Protein AF-A0A956IBH5-F1 (afdb_monomer_lite)

Foldseek 3Di:
DDDDDDDDDDDDPPPDDDDDDDPVVPPPPPCPPPLQFQQFDWKWKDDPVFIWTTHSQQFTDTNNHTQWGADRCQFTAGPVRDTQWGQGSQQWIGGPNDRCTFGQHPQLWTASDPVGTQWDADPVGWIDGPPDTIDMPPDDRSNSSVVVSSVVSVVVVVVVVVVVVVVVVPPPPPDDD

Radius of gyration: 28.68 Å; chains: 1; bounding box: 71×35×120 Å

Sequence (177 aa):
MIRGLSLLLLAFALACGGAPPSSTGETTPTAAASVDNLPLADFSIFTAVGAVEVRADGTLRENGTLVGTFSPDGAFVNVDGNEIGRLTPSGQIYFGGRLDAATIDATGTMLADPSHTIASFDPQGNLLVGDVTLEVRGYAPEKGRSILFAFAMYSALIAVAQRMQQEQQAPQTNGLH

Secondary structure (DSSP, 8-state):
----------------------------------SS------EEEEETTEEEEE-TT-EEEETTEEEEEE-TTSEEEETTS-EEEEE-TTSBEEETTB----EE-TTS-EEEETTEEEEEE-TTSPEEETTEEEEEET--GGGHHHHHHHHHHHHHHHHHHHHHHHHHHS-------

pLDDT: mean 72.33, std 17.88, range [33.59, 92.38]

Structure (mmCIF, N/CA/C/O backbone):
data_AF-A0A956IBH5-F1
#
_entry.id   AF-A0A956IBH5-F1
#
loop_
_atom_site.group_PDB
_atom_site.id
_atom_site.type_symbol
_atom_site.label_atom_id
_atom_site.label_alt_id
_atom_site.label_comp_id
_atom_site.label_asym_id
_atom_site.label_entity_id
_atom_site.label_seq_id
_atom_site.pdbx_PDB_ins_code
_atom_site.Cartn_x
_atom_site.Cartn_y
_atom_site.Cartn_z
_atom_site.occupancy
_atom_site.B_iso_or_equiv
_atom_site.auth_seq_id
_atom_site.auth_comp_id
_atom_site.auth_asym_id
_atom_site.auth_atom_id
_atom_site.pdbx_PDB_model_num
ATOM 1 N N . MET A 1 1 ? -31.220 16.131 88.796 1.00 38.75 1 MET A N 1
ATOM 2 C CA . MET A 1 1 ? -32.182 15.005 88.761 1.00 38.75 1 MET A CA 1
ATOM 3 C C . MET A 1 1 ? -32.509 14.764 87.293 1.00 38.75 1 MET A C 1
ATOM 5 O O . MET A 1 1 ? -33.013 15.666 86.656 1.00 38.75 1 MET A O 1
ATOM 9 N N . ILE A 1 2 ? -31.848 13.797 86.657 1.00 45.06 2 ILE A N 1
ATOM 10 C CA . ILE A 1 2 ? -32.342 12.424 86.446 1.00 45.06 2 ILE A CA 1
ATOM 11 C C . ILE A 1 2 ? -33.389 12.363 85.313 1.00 45.06 2 ILE A C 1
ATOM 13 O O . ILE A 1 2 ? -34.525 12.775 85.498 1.00 45.06 2 ILE A O 1
ATOM 17 N N . ARG A 1 3 ? -32.954 11.690 84.233 1.00 42.88 3 ARG A N 1
ATOM 18 C CA . ARG A 1 3 ? -33.688 10.782 83.327 1.00 42.88 3 ARG A CA 1
ATOM 19 C C . ARG A 1 3 ? -34.457 11.336 82.130 1.00 42.88 3 ARG A C 1
ATOM 21 O O . ARG A 1 3 ? -35.478 11.988 82.270 1.00 42.88 3 ARG A O 1
ATOM 28 N N . GLY A 1 4 ? -34.075 10.791 80.975 1.00 43.25 4 GLY A N 1
ATOM 29 C CA . GLY A 1 4 ? -35.028 10.301 79.979 1.00 43.25 4 GLY A CA 1
ATOM 30 C C . GLY A 1 4 ? -34.543 10.569 78.559 1.00 43.25 4 GLY A C 1
ATOM 31 O O . GLY A 1 4 ? -34.658 11.685 78.089 1.00 43.25 4 GLY A O 1
ATOM 32 N N . LEU A 1 5 ? -33.842 9.635 77.915 1.00 54.66 5 LEU A N 1
ATOM 33 C CA . LEU A 1 5 ? -34.466 8.578 77.105 1.00 54.66 5 LEU A CA 1
ATOM 34 C C . LEU A 1 5 ? -34.911 9.095 75.724 1.00 54.66 5 LEU A C 1
ATOM 36 O O . LEU A 1 5 ? -36.026 9.576 75.572 1.00 54.66 5 LEU A O 1
ATOM 40 N N . SER A 1 6 ? -34.060 8.915 74.713 1.00 49.75 6 SER A N 1
ATOM 41 C CA . SER A 1 6 ? -34.423 8.220 73.466 1.00 49.75 6 SER A CA 1
ATOM 42 C C . SER A 1 6 ? -33.247 8.245 72.501 1.00 49.75 6 SER A C 1
ATOM 44 O O . SER A 1 6 ? -32.942 9.242 71.855 1.00 49.75 6 SER A O 1
ATOM 46 N N . LEU A 1 7 ? -32.576 7.101 72.458 1.00 51.84 7 LEU A N 1
ATOM 47 C CA . LEU A 1 7 ? -31.617 6.715 71.444 1.00 51.84 7 LEU A CA 1
ATOM 48 C C . LEU A 1 7 ? -32.431 6.322 70.200 1.00 51.84 7 LEU A C 1
ATOM 50 O O . LEU A 1 7 ? -33.041 5.255 70.190 1.00 51.84 7 LEU A O 1
ATOM 54 N N . LEU A 1 8 ? -32.481 7.183 69.183 1.00 50.53 8 LEU A N 1
ATOM 55 C CA . LEU A 1 8 ? -32.989 6.815 67.863 1.00 50.53 8 LEU A CA 1
ATOM 56 C C . LEU A 1 8 ? -31.906 7.096 66.825 1.00 50.53 8 LEU A C 1
ATOM 58 O O . LEU A 1 8 ? -31.381 8.204 66.728 1.00 50.53 8 LEU A O 1
ATOM 62 N N . LEU A 1 9 ? -31.560 6.032 66.107 1.00 52.00 9 LEU A N 1
ATOM 63 C CA . LEU A 1 9 ? -30.627 5.986 64.995 1.00 52.00 9 LEU A CA 1
ATOM 64 C C . LEU A 1 9 ? -30.864 7.129 64.001 1.00 52.00 9 LEU A C 1
ATOM 66 O O . LEU A 1 9 ? -31.954 7.250 63.446 1.00 52.00 9 LEU A O 1
ATOM 70 N N . LEU A 1 10 ? -29.792 7.835 63.645 1.00 43.94 10 LEU A N 1
ATOM 71 C CA . LEU A 1 10 ? -29.650 8.353 62.291 1.00 43.94 10 LEU A CA 1
ATOM 72 C C . LEU A 1 10 ? -28.225 8.079 61.815 1.00 43.94 10 LEU A C 1
ATOM 74 O O . LEU A 1 10 ? -27.270 8.772 62.158 1.00 43.94 10 LEU A O 1
ATOM 78 N N . ALA A 1 11 ? -28.096 6.996 61.055 1.00 52.38 11 ALA A N 1
ATOM 79 C CA . ALA A 1 11 ? -26.928 6.732 60.243 1.00 52.38 11 ALA A CA 1
ATOM 80 C C . ALA A 1 11 ? -26.867 7.806 59.150 1.00 52.38 11 ALA A C 1
ATOM 82 O O . ALA A 1 11 ? -27.655 7.790 58.209 1.00 52.38 11 ALA A O 1
ATOM 83 N N . PHE A 1 12 ? -25.935 8.742 59.283 1.00 43.38 12 PHE A N 1
ATOM 84 C CA . PHE A 1 12 ? -25.491 9.578 58.178 1.00 43.38 12 PHE A CA 1
ATOM 85 C C . PHE A 1 12 ? -23.967 9.608 58.224 1.00 43.38 12 PHE A C 1
ATOM 87 O O . PHE A 1 12 ? -23.340 10.517 58.762 1.00 43.38 12 PHE A O 1
ATOM 94 N N . ALA A 1 13 ? -23.359 8.544 57.702 1.00 48.06 13 ALA A N 1
ATOM 95 C CA . ALA A 1 13 ? -21.955 8.584 57.339 1.00 48.06 13 ALA A CA 1
ATOM 96 C C . ALA A 1 13 ? -21.832 9.486 56.101 1.00 48.06 13 ALA A C 1
ATOM 98 O O . ALA A 1 13 ? -21.870 9.012 54.968 1.00 48.06 13 ALA A O 1
ATOM 99 N N . LEU A 1 14 ? -21.721 10.802 56.318 1.00 47.72 14 LEU A N 1
ATOM 100 C CA . LEU A 1 14 ? -21.058 11.673 55.353 1.00 47.72 14 LEU A CA 1
ATOM 101 C C . LEU A 1 14 ? -19.598 11.219 55.302 1.00 47.72 14 LEU A C 1
ATOM 103 O O . LEU A 1 14 ? -18.816 11.498 56.211 1.00 47.72 14 LEU A O 1
ATOM 107 N N . ALA A 1 15 ? -19.255 10.468 54.258 1.00 41.38 15 ALA A N 1
ATOM 108 C CA . ALA A 1 15 ? -17.877 10.148 53.938 1.00 41.38 15 ALA A CA 1
ATOM 109 C C . ALA A 1 15 ? -17.105 11.458 53.721 1.00 41.38 15 ALA A C 1
ATOM 111 O O . ALA A 1 15 ? -17.433 12.270 52.855 1.00 41.38 15 ALA A O 1
ATOM 112 N N . CYS A 1 16 ? -16.110 11.667 54.575 1.00 39.72 16 CYS A N 1
ATOM 113 C CA . CYS A 1 16 ? -15.215 12.807 54.577 1.00 39.72 16 CYS A CA 1
ATOM 114 C C . CYS A 1 16 ? -14.043 12.543 53.618 1.00 39.72 16 CYS A C 1
ATOM 116 O O . CYS A 1 16 ? -13.405 11.499 53.704 1.00 39.72 16 CYS A O 1
ATOM 118 N N . GLY A 1 17 ? -13.786 13.509 52.734 1.00 45.28 17 GLY A N 1
ATOM 119 C CA . GLY A 1 17 ? -12.461 13.964 52.293 1.00 45.28 17 GLY A CA 1
ATOM 120 C C . GLY A 1 17 ? -11.396 12.947 51.859 1.00 45.28 17 GLY A C 1
ATOM 121 O O . GLY A 1 17 ? -10.651 12.429 52.684 1.00 45.28 17 GLY A O 1
ATOM 122 N N . GLY A 1 18 ? -11.192 12.846 50.543 1.00 39.91 18 GLY A N 1
ATOM 123 C CA . GLY A 1 18 ? -9.949 12.394 49.908 1.00 39.91 18 GLY A CA 1
ATOM 124 C C . GLY A 1 18 ? -9.992 12.678 48.402 1.00 39.91 18 GLY A C 1
ATOM 125 O O . GLY A 1 18 ? -10.906 12.230 47.724 1.00 39.91 18 GLY A O 1
ATOM 126 N N . ALA A 1 19 ? -9.067 13.494 47.900 1.00 40.09 19 ALA A N 1
ATOM 127 C CA . ALA A 1 19 ? -9.034 14.061 46.546 1.00 40.09 19 ALA A CA 1
ATOM 128 C C . ALA A 1 19 ? -8.738 13.026 45.409 1.00 40.09 19 ALA A C 1
ATOM 130 O O . ALA A 1 19 ? -8.298 11.918 45.712 1.00 40.09 19 ALA A O 1
ATOM 131 N N . PRO A 1 20 ? -8.986 13.375 44.120 1.00 56.38 20 PRO A N 1
ATOM 132 C CA . PRO A 1 20 ? -9.184 12.473 42.960 1.00 56.38 20 PRO A CA 1
ATOM 133 C C . PRO A 1 20 ? -7.879 12.242 42.140 1.00 56.38 20 PRO A C 1
ATOM 135 O O . PRO A 1 20 ? -6.867 12.841 42.505 1.00 56.38 20 PRO A O 1
ATOM 138 N N . PRO A 1 21 ? -7.837 11.465 41.022 1.00 47.72 21 PRO A N 1
ATOM 139 C CA . PRO A 1 21 ? -8.937 10.878 40.251 1.00 47.72 21 PRO A CA 1
ATOM 140 C C . PRO A 1 21 ? -8.818 9.366 39.994 1.00 47.72 21 PRO A C 1
ATOM 142 O O . PRO A 1 21 ? -7.751 8.803 39.773 1.00 47.72 21 PRO A O 1
ATOM 145 N N . SER A 1 22 ? -9.964 8.705 39.891 1.00 40.88 22 SER A N 1
ATOM 146 C CA . SER A 1 22 ? -10.076 7.484 39.092 1.00 40.88 22 SER A CA 1
ATOM 147 C C . SER A 1 22 ? -11.289 7.645 38.199 1.00 40.88 22 SER A C 1
ATOM 149 O O . SER A 1 22 ? -12.335 7.029 38.380 1.00 40.88 22 SER A O 1
ATOM 151 N N . SER A 1 23 ? -11.152 8.559 37.239 1.00 46.12 23 SER A N 1
ATOM 152 C CA . SER A 1 23 ? -11.865 8.428 35.982 1.00 46.12 23 SER A CA 1
ATOM 153 C C . SER A 1 23 ? -11.349 7.154 35.315 1.00 46.12 23 SER A C 1
ATOM 155 O O . SER A 1 23 ? -10.397 7.190 34.545 1.00 46.12 23 SER A O 1
ATOM 157 N N . THR A 1 24 ? -11.974 6.024 35.616 1.00 46.81 24 THR A N 1
ATOM 158 C CA . THR A 1 24 ? -11.996 4.897 34.679 1.00 46.81 24 THR A CA 1
ATOM 159 C C . THR A 1 24 ? -13.353 4.888 33.981 1.00 46.81 24 THR A C 1
ATOM 161 O O . THR A 1 24 ? -13.986 3.864 33.777 1.00 46.81 24 THR A O 1
ATOM 164 N N . GLY A 1 25 ? -13.795 6.080 33.567 1.00 42.66 25 GLY A N 1
ATOM 165 C CA . GLY A 1 25 ? -14.112 6.236 32.159 1.00 42.66 25 GLY A CA 1
ATOM 166 C C . GLY A 1 25 ? -12.781 6.155 31.432 1.00 42.66 25 GLY A C 1
ATOM 167 O O . GLY A 1 25 ? -12.180 7.181 31.125 1.00 42.66 25 GLY A O 1
ATOM 168 N N . GLU A 1 26 ? -12.282 4.927 31.265 1.00 33.59 26 GLU A N 1
ATOM 169 C CA . GLU A 1 26 ? -11.339 4.655 30.201 1.00 33.59 26 GLU A CA 1
ATOM 170 C C . GLU A 1 26 ? -12.058 5.190 28.973 1.00 33.59 26 GLU A C 1
ATOM 172 O O . GLU A 1 26 ? -13.131 4.713 28.591 1.00 33.59 26 GLU A O 1
ATOM 177 N N . THR A 1 27 ? -11.510 6.269 28.417 1.00 35.09 27 THR A N 1
ATOM 178 C CA . THR A 1 27 ? -11.519 6.451 26.980 1.00 35.09 27 THR A CA 1
ATOM 179 C C . THR A 1 27 ? -11.451 5.052 26.414 1.00 35.09 27 THR A C 1
ATOM 181 O O . THR A 1 27 ? -10.469 4.354 26.684 1.00 35.09 27 THR A O 1
ATOM 184 N N . THR A 1 28 ? -12.497 4.622 25.705 1.00 33.88 28 THR A N 1
ATOM 185 C CA . THR A 1 28 ? -12.346 3.597 24.679 1.00 33.88 28 THR A CA 1
ATOM 186 C C . THR A 1 28 ? -10.954 3.839 24.130 1.00 33.88 28 THR A C 1
ATOM 188 O O . THR A 1 28 ? -10.716 4.985 23.720 1.00 33.88 28 THR A O 1
ATOM 191 N N . PRO A 1 29 ? -9.991 2.910 24.241 1.00 45.38 29 PRO A N 1
ATOM 192 C CA . PRO A 1 29 ? -8.781 3.091 23.478 1.00 45.38 29 PRO A CA 1
ATOM 193 C C . PRO A 1 29 ? -9.296 3.371 22.071 1.00 45.38 29 PRO A C 1
ATOM 195 O O . PRO A 1 29 ? -9.988 2.528 21.497 1.00 45.38 29 PRO A O 1
ATOM 198 N N . THR A 1 30 ? -9.107 4.617 21.602 1.00 40.47 30 THR A N 1
ATOM 199 C CA . THR A 1 30 ? -9.078 4.978 20.189 1.00 40.47 30 THR A CA 1
ATOM 200 C C . THR A 1 30 ? -8.363 3.814 19.595 1.00 40.47 30 THR A C 1
ATOM 202 O O . THR A 1 30 ? -7.193 3.675 19.952 1.00 40.47 30 THR A O 1
ATOM 205 N N . ALA A 1 31 ? -9.113 2.926 18.929 1.00 38.50 31 ALA A N 1
ATOM 206 C CA . ALA A 1 31 ? -8.709 1.551 18.721 1.00 38.50 31 ALA A CA 1
ATOM 207 C C . ALA A 1 31 ? -7.226 1.589 18.403 1.00 38.50 31 ALA A C 1
ATOM 209 O O . ALA A 1 31 ? -6.842 2.120 17.360 1.00 38.50 31 ALA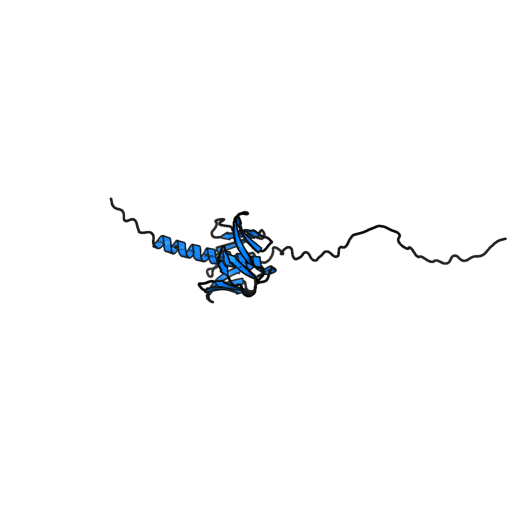 A O 1
ATOM 210 N N . ALA A 1 32 ? -6.393 1.183 19.370 1.00 35.50 32 ALA A N 1
ATOM 211 C CA . ALA A 1 32 ? -5.024 0.847 19.072 1.00 35.50 32 ALA A CA 1
ATOM 212 C C . ALA A 1 32 ? -5.258 -0.253 18.069 1.00 35.50 32 ALA A C 1
ATOM 214 O O . ALA A 1 32 ? -5.755 -1.297 18.493 1.00 35.50 32 ALA A O 1
ATOM 215 N N . ALA A 1 33 ? -5.168 0.123 16.782 1.00 41.50 33 ALA A N 1
ATOM 216 C CA . ALA A 1 33 ? -5.762 -0.584 15.665 1.00 41.50 33 ALA A CA 1
ATOM 217 C C . ALA A 1 33 ? -5.545 -2.043 15.975 1.00 41.50 33 ALA A C 1
ATOM 219 O O . ALA A 1 33 ? -4.377 -2.430 16.083 1.00 41.50 33 ALA A O 1
ATOM 220 N N . SER A 1 34 ? -6.628 -2.757 16.327 1.00 39.25 34 SER A N 1
ATOM 221 C CA . SER A 1 34 ? -6.490 -4.161 16.668 1.00 39.25 34 SER A CA 1
ATOM 222 C C . SER A 1 34 ? -5.762 -4.703 15.468 1.00 39.25 34 SER A C 1
ATOM 224 O O . SER A 1 34 ? -6.197 -4.550 14.331 1.00 39.25 34 SER A O 1
ATOM 226 N N . VAL A 1 35 ? -4.550 -5.142 15.744 1.00 49.06 35 VAL A N 1
ATOM 227 C CA . VAL A 1 35 ? -3.560 -5.515 14.752 1.00 49.06 35 VAL A CA 1
ATOM 228 C C . VAL A 1 35 ? -4.074 -6.697 13.912 1.00 49.06 35 VAL A C 1
ATOM 230 O O . VAL A 1 35 ? -3.522 -7.015 12.864 1.00 49.06 35 VAL A O 1
ATOM 233 N N . ASP A 1 36 ? -5.172 -7.301 14.355 1.00 50.00 36 ASP A N 1
ATOM 234 C CA . ASP A 1 36 ? -6.012 -8.235 13.642 1.00 50.00 36 ASP A CA 1
ATOM 235 C C . ASP A 1 36 ? -6.961 -7.483 12.699 1.00 50.00 36 ASP A C 1
ATOM 237 O O . ASP A 1 36 ? -7.957 -6.898 13.130 1.00 50.00 36 ASP A O 1
ATOM 241 N N . ASN A 1 37 ? -6.678 -7.582 11.402 1.00 57.88 37 ASN A N 1
ATOM 242 C CA . ASN A 1 37 ? -7.479 -7.118 10.268 1.00 57.88 37 ASN A CA 1
ATOM 243 C C . ASN A 1 37 ? -7.078 -5.749 9.716 1.00 57.88 37 ASN A C 1
ATOM 245 O O . ASN A 1 37 ? -7.431 -4.690 10.233 1.00 57.88 37 ASN A O 1
ATOM 249 N N . LEU A 1 38 ? -6.400 -5.795 8.569 1.00 69.12 38 LEU A N 1
ATOM 250 C CA . LEU A 1 38 ? -6.321 -4.674 7.641 1.00 69.12 38 LEU A CA 1
ATOM 251 C C . LEU A 1 38 ? -7.756 -4.179 7.356 1.00 69.12 38 LEU A C 1
ATOM 253 O O . LEU A 1 38 ? -8.562 -4.976 6.868 1.00 69.12 38 LEU A O 1
ATOM 257 N N . PRO A 1 39 ? -8.130 -2.920 7.665 1.00 69.31 39 PRO A N 1
ATOM 258 C CA . PRO A 1 39 ? -9.480 -2.437 7.404 1.00 69.31 39 PRO A CA 1
ATOM 259 C C . PRO A 1 39 ? -9.682 -2.310 5.893 1.00 69.31 39 PRO A C 1
ATOM 261 O O . PRO A 1 39 ? -9.275 -1.326 5.271 1.00 69.31 39 PRO A O 1
ATOM 264 N N . LEU A 1 40 ? -10.267 -3.345 5.295 1.00 73.56 40 LEU A N 1
ATOM 265 C CA . LEU A 1 40 ? -10.614 -3.392 3.882 1.00 73.56 40 LEU A CA 1
ATOM 266 C C . LEU A 1 40 ? -11.958 -2.694 3.693 1.00 73.56 40 LEU A C 1
ATOM 268 O O . LEU A 1 40 ? -12.947 -2.996 4.358 1.00 73.56 40 LEU A O 1
ATOM 272 N N . ALA A 1 41 ? -11.975 -1.708 2.809 1.00 77.81 41 ALA A N 1
ATOM 273 C CA . ALA A 1 41 ? -13.153 -0.923 2.489 1.00 77.81 41 ALA A CA 1
ATOM 274 C C . ALA A 1 41 ? -13.098 -0.534 1.017 1.00 77.81 41 ALA A C 1
ATOM 276 O O . ALA A 1 41 ? -12.034 -0.575 0.404 1.00 77.81 41 ALA A O 1
ATOM 277 N N . ASP A 1 42 ? -14.239 -0.117 0.477 1.00 87.31 42 ASP A N 1
ATOM 278 C CA . ASP A 1 42 ? -14.293 0.390 -0.886 1.00 87.31 42 ASP A CA 1
ATOM 279 C C . ASP A 1 42 ? -13.587 1.753 -0.970 1.00 87.31 42 ASP A C 1
ATOM 281 O O . ASP A 1 42 ? -14.023 2.734 -0.356 1.00 87.31 42 ASP A O 1
ATOM 285 N N . PHE A 1 43 ? -12.482 1.805 -1.710 1.00 89.81 43 PHE A N 1
ATOM 286 C CA . PHE A 1 43 ? -11.771 3.032 -2.055 1.00 89.81 43 PHE A CA 1
ATOM 287 C C . PHE A 1 43 ? -11.173 2.949 -3.459 1.00 89.81 43 PHE A C 1
ATOM 289 O O . PHE A 1 43 ? -10.914 1.869 -3.991 1.00 89.81 43 PHE A O 1
ATOM 296 N N . SER A 1 44 ? -10.929 4.111 -4.060 1.00 90.06 44 SER A N 1
ATOM 297 C CA . SER A 1 44 ? -10.335 4.206 -5.394 1.00 90.06 44 SER A CA 1
ATOM 298 C C . SER A 1 44 ? -9.249 5.269 -5.420 1.00 90.06 44 SER A C 1
ATOM 300 O O . SER A 1 44 ? -9.498 6.408 -5.032 1.00 90.06 44 SER A O 1
ATOM 302 N N . ILE A 1 45 ? -8.066 4.908 -5.905 1.00 90.88 45 ILE A N 1
ATOM 303 C CA . ILE A 1 45 ? -6.942 5.814 -6.138 1.00 90.88 45 ILE A CA 1
ATOM 304 C C . ILE A 1 45 ? -6.909 6.122 -7.633 1.00 90.88 45 ILE A C 1
ATOM 306 O O . ILE A 1 45 ? -6.730 5.219 -8.452 1.00 90.88 45 ILE A O 1
ATOM 310 N N . PHE A 1 46 ? -7.080 7.387 -8.001 1.00 89.06 46 PHE A N 1
ATOM 311 C CA . PHE A 1 46 ? -7.005 7.825 -9.391 1.00 89.06 46 PHE A CA 1
ATOM 312 C C . PHE A 1 46 ? -5.577 8.252 -9.712 1.00 89.06 46 PHE A C 1
ATOM 314 O O . PHE A 1 46 ? -5.017 9.157 -9.095 1.00 89.06 46 PHE A O 1
ATOM 321 N N . THR A 1 47 ? -4.985 7.580 -10.690 1.00 83.38 47 THR A N 1
ATOM 322 C CA . THR A 1 47 ? -3.650 7.868 -11.214 1.00 83.38 47 THR A CA 1
ATOM 323 C C . THR A 1 47 ? -3.766 8.435 -12.628 1.00 83.38 47 THR A C 1
ATOM 325 O O . THR A 1 47 ? -4.815 8.344 -13.266 1.00 83.38 47 THR A O 1
ATOM 328 N N . ALA A 1 48 ? -2.671 8.976 -13.165 1.00 76.31 48 ALA A N 1
ATOM 329 C CA . ALA A 1 48 ? -2.643 9.477 -14.541 1.00 76.31 48 ALA A CA 1
ATOM 330 C C . ALA A 1 48 ? -2.887 8.386 -15.605 1.00 76.31 48 ALA A C 1
ATOM 332 O O . ALA A 1 48 ? -3.296 8.700 -16.720 1.00 76.31 48 ALA A O 1
ATOM 333 N N . VAL A 1 49 ? -2.626 7.116 -15.273 1.00 76.50 49 VAL A N 1
ATOM 334 C CA . VAL A 1 49 ? -2.711 5.973 -16.201 1.00 76.50 49 VAL A CA 1
ATOM 335 C C . VAL A 1 49 ? -3.933 5.084 -15.958 1.00 76.50 49 VAL A C 1
ATOM 337 O O . VAL A 1 49 ? -4.189 4.170 -16.739 1.00 76.50 49 VAL A O 1
ATOM 340 N N . GLY A 1 50 ? -4.698 5.331 -14.893 1.00 85.31 50 GLY A N 1
ATOM 341 C CA . GLY A 1 50 ? -5.828 4.484 -14.530 1.00 85.31 50 GLY A CA 1
ATOM 342 C C . GLY A 1 50 ? -6.319 4.657 -13.099 1.00 85.31 50 GLY A C 1
ATOM 343 O O . GLY A 1 50 ? -5.807 5.484 -12.345 1.00 85.31 50 GLY A O 1
ATOM 344 N N . ALA A 1 51 ? -7.302 3.849 -12.718 1.00 87.69 51 ALA A N 1
ATOM 345 C CA . ALA A 1 51 ? -7.839 3.791 -11.365 1.00 87.69 51 ALA A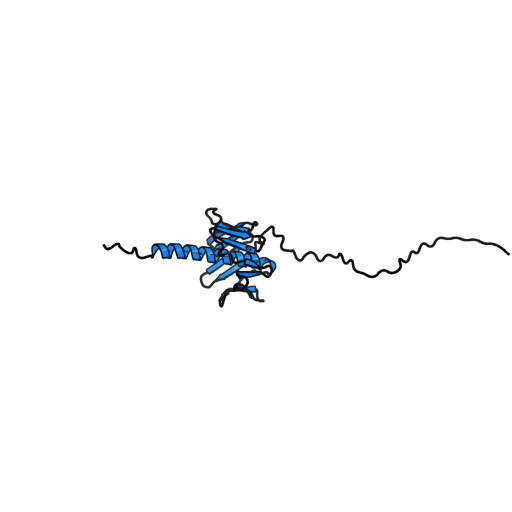 CA 1
ATOM 346 C C . ALA A 1 51 ? -7.472 2.468 -10.687 1.00 87.69 51 ALA A C 1
ATOM 348 O O . ALA A 1 51 ? -7.647 1.392 -11.263 1.00 87.69 51 ALA A O 1
ATOM 349 N N . VAL A 1 52 ? -6.995 2.563 -9.450 1.00 90.56 52 VAL A N 1
ATOM 350 C CA . VAL A 1 52 ? -6.754 1.424 -8.567 1.00 90.56 52 VAL A CA 1
ATOM 351 C C . VAL A 1 52 ? -7.900 1.364 -7.573 1.00 90.56 52 VAL A C 1
ATOM 353 O O . VAL A 1 52 ? -8.043 2.245 -6.731 1.00 90.56 52 VAL A O 1
ATOM 356 N N . GLU A 1 53 ? -8.736 0.346 -7.684 1.00 91.06 53 GLU A N 1
ATOM 357 C CA . GLU A 1 53 ? -9.914 0.150 -6.850 1.00 91.06 53 GLU A CA 1
ATOM 358 C C . GLU A 1 53 ? -9.655 -0.993 -5.874 1.00 91.06 53 GLU A C 1
ATOM 360 O O . GLU A 1 53 ? -9.324 -2.106 -6.279 1.00 91.06 53 GLU A O 1
ATOM 365 N N . VAL A 1 54 ? -9.839 -0.733 -4.587 1.00 90.25 54 VAL A N 1
ATOM 366 C CA . VAL A 1 54 ? -9.883 -1.775 -3.563 1.00 90.25 54 VAL A CA 1
ATOM 367 C C . VAL A 1 54 ? -11.296 -1.842 -3.047 1.00 90.25 54 VAL A C 1
ATOM 369 O O . VAL A 1 54 ? -11.905 -0.812 -2.769 1.00 90.25 54 VAL A O 1
ATOM 372 N N . ARG A 1 55 ? -11.826 -3.054 -2.948 1.00 89.38 55 ARG A N 1
ATOM 373 C CA . ARG A 1 55 ? -13.158 -3.289 -2.406 1.00 89.38 55 ARG A CA 1
ATOM 374 C C . ARG A 1 55 ? -13.111 -3.752 -0.961 1.00 89.38 55 ARG A C 1
ATOM 376 O O . ARG A 1 55 ? -12.093 -4.242 -0.474 1.00 89.38 55 ARG A O 1
ATOM 383 N N . ALA A 1 56 ? -14.252 -3.651 -0.286 1.00 85.69 56 ALA A N 1
ATOM 384 C CA . ALA A 1 56 ? -14.415 -4.147 1.080 1.00 85.69 56 ALA A CA 1
ATOM 385 C C . ALA A 1 56 ? -14.160 -5.663 1.220 1.00 85.69 56 ALA A C 1
ATOM 387 O O . ALA A 1 56 ? -13.808 -6.128 2.299 1.00 85.69 56 ALA A O 1
ATOM 388 N N . ASP A 1 57 ? -14.291 -6.428 0.132 1.00 85.19 57 ASP A N 1
ATOM 389 C CA . ASP A 1 57 ? -13.949 -7.856 0.074 1.00 85.19 57 ASP A CA 1
ATOM 390 C C . ASP A 1 57 ? -12.437 -8.128 -0.065 1.00 85.19 57 ASP A C 1
ATOM 392 O O . ASP A 1 57 ? -12.024 -9.283 -0.143 1.00 85.19 57 ASP A O 1
ATOM 396 N N . GLY A 1 58 ? -11.610 -7.079 -0.108 1.00 86.00 58 GLY A N 1
ATOM 397 C CA . GLY A 1 58 ? -10.164 -7.167 -0.282 1.00 86.00 58 GLY A CA 1
ATOM 398 C C . GLY A 1 58 ? -9.707 -7.260 -1.729 1.00 86.00 58 GLY A C 1
ATOM 399 O O . GLY A 1 58 ? -8.503 -7.275 -1.974 1.00 86.00 58 GLY A O 1
ATOM 400 N N . THR A 1 59 ? -10.611 -7.308 -2.708 1.00 90.25 59 THR A N 1
ATOM 401 C CA . THR A 1 59 ? -10.200 -7.406 -4.111 1.00 90.25 59 THR A CA 1
ATOM 402 C C . THR A 1 59 ? -9.552 -6.108 -4.586 1.00 90.25 59 THR A C 1
ATOM 404 O O . THR A 1 59 ? -10.121 -5.026 -4.446 1.00 90.25 59 THR A O 1
ATOM 407 N N . LEU A 1 60 ? -8.355 -6.230 -5.163 1.00 90.38 60 LEU A N 1
ATOM 408 C CA . LEU A 1 60 ? -7.635 -5.150 -5.827 1.00 90.38 60 LEU A CA 1
ATOM 409 C C . LEU A 1 60 ? -7.894 -5.241 -7.327 1.00 90.38 60 LEU A C 1
ATOM 411 O O . LEU A 1 60 ? -7.583 -6.255 -7.962 1.00 90.38 60 LEU A O 1
ATOM 415 N N . ARG A 1 61 ? -8.429 -4.170 -7.899 1.00 91.69 61 ARG A N 1
ATOM 416 C CA . ARG A 1 61 ? -8.691 -4.043 -9.326 1.00 91.69 61 ARG A CA 1
ATOM 417 C C . ARG A 1 61 ? -7.947 -2.849 -9.899 1.00 91.69 61 ARG A C 1
ATOM 419 O O . ARG A 1 61 ? -7.956 -1.769 -9.325 1.00 91.69 61 ARG A O 1
ATOM 426 N N . GLU A 1 62 ? -7.349 -3.037 -11.059 1.00 90.19 62 GLU A N 1
ATOM 427 C CA . GLU A 1 62 ? -6.765 -1.970 -11.862 1.00 90.19 62 GLU A CA 1
ATOM 428 C C . GLU A 1 62 ? -7.653 -1.779 -13.090 1.00 90.19 62 GLU A C 1
ATOM 430 O O . GLU A 1 62 ? -7.865 -2.717 -13.861 1.00 90.19 62 GLU A O 1
ATOM 435 N N . ASN A 1 63 ? -8.217 -0.582 -13.263 1.00 89.56 63 ASN A N 1
ATOM 436 C CA . ASN A 1 63 ? -9.101 -0.257 -14.388 1.00 89.56 63 ASN A CA 1
ATOM 437 C C . ASN A 1 63 ? -10.225 -1.300 -14.591 1.00 89.56 63 ASN A C 1
ATOM 439 O O . ASN A 1 63 ? -10.538 -1.694 -15.715 1.00 89.56 63 ASN A O 1
ATOM 443 N N . GLY A 1 64 ? -10.801 -1.800 -13.492 1.00 88.44 64 GLY A N 1
ATOM 444 C CA . GLY A 1 64 ? -11.838 -2.837 -13.493 1.00 88.44 64 GLY A CA 1
ATOM 445 C C . GLY A 1 64 ? -11.347 -4.290 -13.609 1.00 88.44 64 GLY A C 1
ATOM 446 O O . GLY A 1 64 ? -12.141 -5.205 -13.360 1.00 88.44 64 GLY A O 1
ATOM 447 N N . THR A 1 65 ? -10.067 -4.525 -13.911 1.00 90.94 65 THR A N 1
ATOM 448 C CA . THR A 1 65 ? -9.454 -5.862 -14.014 1.00 90.94 65 THR A CA 1
ATOM 449 C C . THR A 1 65 ? -8.947 -6.326 -12.654 1.00 90.94 65 THR A C 1
ATOM 451 O O . THR A 1 65 ? -8.231 -5.590 -11.987 1.00 90.94 65 THR A O 1
ATOM 454 N N . LEU A 1 66 ? -9.301 -7.541 -12.225 1.00 90.81 66 LEU A N 1
ATOM 455 C CA . LEU A 1 66 ? -8.812 -8.113 -10.964 1.00 90.81 66 LEU A CA 1
ATOM 456 C C . LEU A 1 66 ? -7.308 -8.407 -11.054 1.00 90.81 66 LEU A C 1
ATOM 458 O O . LEU A 1 66 ? -6.885 -9.171 -11.916 1.00 90.81 66 LEU A O 1
ATOM 462 N N . VAL A 1 67 ? -6.534 -7.834 -10.134 1.00 89.06 67 VAL A N 1
ATOM 463 C CA . VAL A 1 67 ? -5.074 -8.011 -10.047 1.00 89.06 67 VAL A CA 1
ATOM 464 C C . VAL A 1 67 ? -4.700 -8.957 -8.906 1.00 89.06 67 VAL A C 1
ATOM 466 O O . VAL A 1 67 ? -3.773 -9.759 -9.021 1.00 89.06 67 VAL A O 1
ATOM 469 N N . GLY A 1 68 ? -5.440 -8.893 -7.801 1.00 89.81 68 GLY A N 1
ATOM 470 C CA . GLY A 1 68 ? -5.190 -9.727 -6.634 1.00 89.81 68 GLY A CA 1
ATOM 471 C C . GLY A 1 68 ? -6.173 -9.457 -5.509 1.00 89.81 68 GLY A C 1
ATOM 472 O O . GLY A 1 68 ? -7.205 -8.808 -5.695 1.00 89.81 68 GLY A O 1
ATOM 473 N N . THR A 1 69 ? -5.884 -9.990 -4.332 1.00 90.12 69 THR A N 1
ATOM 474 C CA . THR A 1 69 ? -6.747 -9.875 -3.157 1.00 90.12 69 THR A CA 1
ATOM 475 C C . THR A 1 69 ? -5.908 -9.685 -1.903 1.00 90.12 69 THR A C 1
ATOM 477 O O . THR A 1 69 ? -4.921 -10.386 -1.680 1.00 90.12 69 THR A O 1
ATOM 480 N N . PHE A 1 70 ? -6.311 -8.723 -1.082 1.00 88.25 70 PHE A N 1
ATOM 481 C CA . PHE A 1 70 ? -5.809 -8.537 0.265 1.00 88.25 70 PHE A CA 1
ATOM 482 C C . PHE A 1 70 ? -6.528 -9.484 1.207 1.00 88.25 70 PHE A C 1
ATOM 484 O O . PHE A 1 70 ? -7.755 -9.522 1.269 1.00 8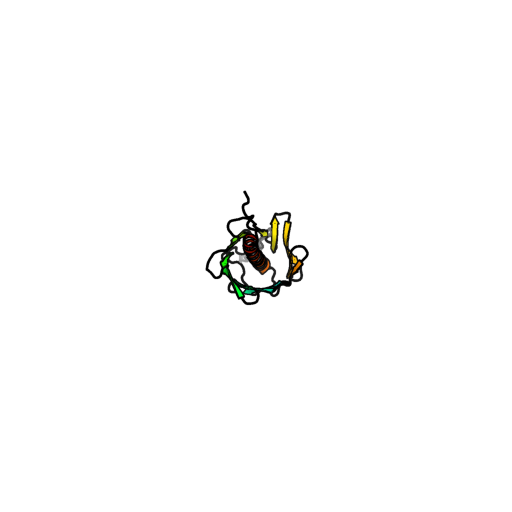8.25 70 PHE A O 1
ATOM 491 N N . SER A 1 71 ? -5.745 -10.227 1.965 1.00 83.75 71 SER A N 1
ATOM 492 C CA . SER A 1 71 ? -6.238 -11.021 3.069 1.00 83.75 71 SER A CA 1
ATOM 493 C C . SER A 1 71 ? -6.311 -10.148 4.331 1.00 83.75 71 SER A C 1
ATOM 495 O O . SER A 1 71 ? -5.496 -9.235 4.502 1.00 83.75 71 SER A O 1
ATOM 497 N N . PRO A 1 72 ? -7.273 -10.401 5.238 1.00 76.81 72 PRO A N 1
ATOM 498 C CA . PRO A 1 72 ? -7.392 -9.649 6.490 1.00 76.81 72 PRO A CA 1
ATOM 499 C C . PRO A 1 72 ? -6.120 -9.707 7.349 1.00 76.81 72 PRO A C 1
ATOM 501 O O . PRO A 1 72 ? -5.797 -8.749 8.045 1.00 76.81 72 PRO A O 1
ATOM 504 N N . ASP A 1 73 ? -5.352 -10.792 7.241 1.00 78.81 73 ASP A N 1
ATOM 505 C CA . ASP A 1 73 ? -4.058 -10.994 7.905 1.00 78.81 73 ASP A CA 1
ATOM 506 C C . ASP A 1 73 ? -2.916 -10.118 7.339 1.00 78.81 73 ASP A C 1
ATOM 508 O O . ASP A 1 73 ? -1.765 -10.243 7.765 1.00 78.81 73 ASP A O 1
ATOM 512 N N . GLY A 1 74 ? -3.218 -9.253 6.367 1.00 82.19 74 GLY A N 1
ATOM 513 C CA . GLY A 1 74 ? -2.273 -8.340 5.739 1.00 82.19 74 GLY A CA 1
ATOM 514 C C . GLY A 1 74 ? -1.511 -8.937 4.560 1.00 82.19 74 GLY A C 1
ATOM 515 O O . GLY A 1 74 ? -0.658 -8.245 4.010 1.00 82.19 74 GLY A O 1
ATOM 516 N N . ALA A 1 75 ? -1.779 -10.179 4.141 1.00 86.75 75 ALA A N 1
ATOM 517 C CA . ALA A 1 75 ? -1.179 -10.739 2.930 1.00 86.75 75 ALA A CA 1
ATOM 518 C C . ALA A 1 75 ? -1.832 -10.172 1.661 1.00 86.75 75 ALA A C 1
ATOM 520 O O . ALA A 1 75 ? -3.020 -9.861 1.641 1.00 86.75 75 ALA A O 1
ATOM 521 N N . PHE A 1 76 ? -1.077 -10.084 0.574 1.00 89.06 76 PHE A N 1
ATOM 522 C CA . PHE A 1 76 ? -1.585 -9.785 -0.757 1.00 89.06 76 PHE A CA 1
ATOM 523 C C . PHE A 1 76 ? -1.247 -10.944 -1.692 1.00 89.06 76 PHE A C 1
ATOM 525 O O . PHE A 1 76 ? -0.075 -11.249 -1.932 1.00 89.06 76 PHE A O 1
ATOM 532 N N . VAL A 1 77 ? -2.291 -11.589 -2.210 1.00 88.81 77 VAL A N 1
ATOM 533 C CA . VAL A 1 77 ? -2.190 -12.724 -3.130 1.00 88.81 77 VAL A CA 1
ATOM 534 C C . VAL A 1 77 ? -2.600 -12.297 -4.532 1.00 88.81 77 VAL A C 1
ATOM 536 O O . VAL A 1 77 ? -3.561 -11.546 -4.707 1.00 88.81 77 VAL A O 1
ATOM 539 N N . ASN A 1 78 ? -1.873 -12.757 -5.545 1.00 88.31 78 ASN A N 1
ATOM 540 C CA . ASN A 1 78 ? -2.264 -12.533 -6.933 1.00 88.31 78 ASN A CA 1
ATOM 541 C C . ASN A 1 78 ? -3.414 -13.471 -7.352 1.00 88.31 78 ASN A C 1
ATOM 543 O O . ASN A 1 78 ? -3.829 -14.358 -6.605 1.00 88.31 78 ASN A O 1
ATOM 547 N N . VAL A 1 79 ? -3.909 -13.298 -8.579 1.00 86.88 79 VAL A N 1
ATOM 548 C CA . VAL A 1 79 ? -4.965 -14.149 -9.163 1.00 86.88 79 VAL A CA 1
ATOM 549 C C . VAL A 1 79 ? -4.586 -15.630 -9.302 1.00 86.88 79 VAL A C 1
ATOM 551 O O . VAL A 1 79 ? -5.477 -16.473 -9.353 1.00 86.88 79 VAL A O 1
ATOM 554 N N . ASP A 1 80 ? -3.292 -15.955 -9.324 1.00 85.19 80 ASP A N 1
ATOM 555 C CA . ASP A 1 80 ? -2.791 -17.335 -9.389 1.00 85.19 80 ASP A CA 1
ATOM 556 C C . ASP A 1 80 ? -2.700 -18.002 -8.002 1.00 85.19 80 ASP A C 1
ATOM 558 O O . ASP A 1 80 ? -2.367 -19.182 -7.905 1.00 85.19 80 ASP A O 1
ATOM 562 N N . GLY A 1 81 ? -2.981 -17.260 -6.923 1.00 84.06 81 GLY A N 1
ATOM 563 C CA . GLY A 1 81 ? -2.902 -17.740 -5.541 1.00 84.06 81 GLY A CA 1
ATOM 564 C C . GLY A 1 81 ? -1.513 -17.636 -4.903 1.00 84.06 81 GLY A C 1
ATOM 565 O O . GLY A 1 81 ? -1.299 -18.183 -3.823 1.00 84.06 81 GLY A O 1
ATOM 566 N N . ASN A 1 82 ? -0.570 -16.935 -5.534 1.00 85.31 82 ASN A N 1
ATOM 567 C CA . ASN A 1 82 ? 0.761 -16.698 -4.981 1.00 85.31 82 ASN A CA 1
ATOM 568 C C . ASN A 1 82 ? 0.760 -15.452 -4.087 1.00 85.31 82 ASN A C 1
ATOM 570 O O . ASN A 1 82 ? 0.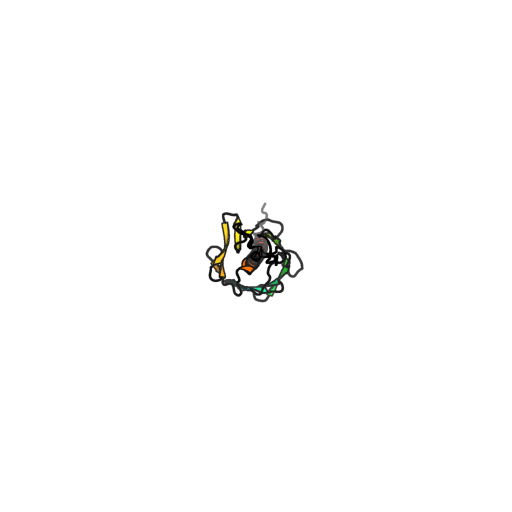310 -14.385 -4.511 1.00 85.31 82 ASN A O 1
ATOM 574 N N . GLU A 1 83 ? 1.307 -15.564 -2.874 1.00 86.50 83 GLU A N 1
ATOM 575 C CA . GLU A 1 83 ? 1.563 -14.406 -2.009 1.00 86.50 83 GLU A CA 1
ATOM 576 C C . GLU A 1 83 ? 2.693 -13.562 -2.606 1.00 86.50 83 GLU A C 1
ATOM 578 O O . GLU A 1 83 ? 3.829 -14.015 -2.748 1.00 86.50 83 GLU A O 1
ATOM 583 N N . ILE A 1 84 ? 2.365 -12.326 -2.975 1.00 84.31 84 ILE A N 1
ATOM 584 C CA . ILE A 1 84 ? 3.299 -11.375 -3.580 1.00 84.31 84 ILE A CA 1
ATOM 585 C C . ILE A 1 84 ? 3.933 -10.486 -2.506 1.00 84.31 84 ILE A C 1
ATOM 587 O O . ILE A 1 84 ? 5.112 -10.128 -2.594 1.00 84.31 84 ILE A O 1
ATOM 591 N N . GLY A 1 85 ? 3.159 -10.150 -1.473 1.00 84.56 85 GLY A N 1
ATOM 592 C CA . GLY A 1 85 ? 3.625 -9.318 -0.378 1.00 84.56 85 GLY A CA 1
ATOM 593 C C . GLY A 1 85 ? 2.725 -9.353 0.846 1.00 84.56 85 GLY A C 1
ATOM 594 O O . GLY A 1 85 ? 1.662 -9.969 0.836 1.00 84.56 85 GLY A O 1
ATOM 595 N N . ARG A 1 86 ? 3.172 -8.696 1.916 1.00 85.31 86 ARG A N 1
ATOM 596 C CA . ARG A 1 86 ? 2.493 -8.701 3.216 1.00 85.31 86 ARG A CA 1
ATOM 597 C C . ARG A 1 86 ? 2.743 -7.417 3.993 1.00 85.31 86 ARG A C 1
ATOM 599 O O . ARG A 1 86 ? 3.882 -6.964 4.064 1.00 85.31 86 ARG A O 1
ATOM 606 N N . LEU A 1 87 ? 1.705 -6.878 4.626 1.00 85.62 87 LEU A N 1
ATOM 607 C CA . LEU A 1 87 ? 1.802 -5.849 5.656 1.00 85.62 87 LEU A CA 1
ATOM 608 C C . LEU A 1 87 ? 1.815 -6.509 7.031 1.00 85.62 87 LEU A C 1
ATOM 610 O O . LEU A 1 87 ? 0.896 -7.247 7.383 1.00 85.62 87 LEU A O 1
ATOM 614 N N . THR A 1 88 ? 2.832 -6.223 7.833 1.00 82.06 88 THR A N 1
ATOM 615 C CA . THR A 1 88 ? 2.864 -6.687 9.215 1.00 82.06 88 THR A CA 1
ATOM 616 C C . THR A 1 88 ? 2.025 -5.796 10.131 1.00 82.06 88 THR A C 1
ATOM 618 O O . THR A 1 88 ? 1.868 -4.596 9.884 1.00 82.06 88 THR A O 1
ATOM 621 N N . PRO A 1 89 ? 1.599 -6.341 11.281 1.00 77.62 89 PRO A N 1
ATOM 622 C CA . PRO A 1 89 ? 1.150 -5.578 12.444 1.00 77.62 89 PRO A CA 1
ATOM 623 C C . PRO A 1 89 ? 1.902 -4.272 12.723 1.00 77.62 89 PRO A C 1
ATOM 625 O O . PRO A 1 89 ? 1.304 -3.216 12.953 1.00 77.62 89 PRO A O 1
ATOM 628 N N . SER A 1 90 ? 3.235 -4.356 12.672 1.00 78.25 90 SER A N 1
ATOM 629 C CA . SER A 1 90 ? 4.170 -3.267 12.950 1.00 78.25 90 SER A CA 1
ATOM 630 C C . SER A 1 90 ? 4.258 -2.226 11.831 1.00 78.25 90 SER A C 1
ATOM 632 O O . SER A 1 90 ? 4.996 -1.259 11.981 1.00 78.25 90 SER A O 1
ATOM 634 N N . GLY A 1 91 ? 3.522 -2.410 10.729 1.00 79.56 91 GLY A N 1
ATOM 635 C CA . GLY A 1 91 ? 3.491 -1.493 9.593 1.00 79.56 91 GLY A CA 1
ATOM 636 C C . GLY A 1 91 ? 4.564 -1.753 8.539 1.00 79.56 91 GLY A C 1
ATOM 637 O O . GLY A 1 91 ? 4.673 -0.975 7.600 1.00 79.56 91 GLY A O 1
ATOM 638 N N . GLN A 1 92 ? 5.350 -2.825 8.659 1.00 83.38 92 GLN A N 1
ATOM 639 C CA . GLN A 1 92 ? 6.395 -3.158 7.688 1.00 83.38 92 GLN A CA 1
ATOM 640 C C . GLN A 1 92 ? 5.794 -3.893 6.491 1.00 83.38 92 GLN A C 1
ATOM 642 O O . GLN A 1 92 ? 4.972 -4.794 6.663 1.00 83.38 92 GLN A O 1
ATOM 647 N N . ILE A 1 93 ? 6.233 -3.540 5.285 1.00 82.94 93 ILE A N 1
ATOM 648 C CA . ILE A 1 93 ? 5.770 -4.158 4.041 1.00 82.94 93 ILE A CA 1
ATOM 649 C C . ILE A 1 93 ? 6.845 -5.092 3.484 1.00 82.94 93 ILE A C 1
ATOM 651 O O . ILE A 1 93 ? 7.987 -4.691 3.291 1.00 82.94 93 ILE A O 1
ATOM 655 N N . TYR A 1 94 ? 6.473 -6.327 3.168 1.00 79.19 94 TYR A N 1
ATOM 656 C CA . TYR A 1 94 ? 7.338 -7.320 2.532 1.00 79.19 94 TYR A CA 1
ATOM 657 C C . TYR A 1 94 ? 6.892 -7.545 1.088 1.00 79.19 94 TYR A C 1
ATOM 659 O O . TYR A 1 94 ? 5.694 -7.647 0.836 1.00 79.19 94 TYR A O 1
ATOM 667 N N . PHE A 1 95 ? 7.837 -7.654 0.150 1.00 75.69 95 PHE A N 1
ATOM 668 C CA . PHE A 1 95 ? 7.564 -7.973 -1.255 1.00 75.69 95 PHE A CA 1
ATOM 669 C C . PHE A 1 95 ? 8.683 -8.848 -1.834 1.00 75.69 95 PHE A C 1
ATOM 671 O O . PHE A 1 95 ? 9.862 -8.528 -1.679 1.00 75.69 95 PHE A O 1
ATOM 678 N N . GLY A 1 96 ? 8.340 -9.966 -2.485 1.00 61.94 96 GLY A N 1
ATOM 679 C CA . GLY A 1 96 ? 9.307 -10.794 -3.229 1.00 61.94 96 GLY A CA 1
ATOM 680 C C . GLY A 1 96 ? 10.549 -11.259 -2.442 1.00 61.94 96 GLY A C 1
ATOM 681 O O . GLY A 1 96 ? 11.604 -11.471 -3.034 1.00 61.94 96 GLY A O 1
ATOM 682 N N . GLY A 1 97 ? 10.462 -11.371 -1.110 1.00 51.38 97 GLY A N 1
ATOM 683 C CA . GLY A 1 97 ? 11.571 -11.802 -0.247 1.00 51.38 97 GLY A CA 1
ATOM 684 C C . GLY A 1 97 ? 12.670 -10.761 0.009 1.00 51.38 97 GLY A C 1
ATOM 685 O O . GLY A 1 97 ? 13.656 -11.091 0.668 1.00 51.38 97 GLY A O 1
ATOM 686 N N . ARG A 1 98 ? 12.522 -9.511 -0.456 1.00 50.38 98 ARG A N 1
ATOM 687 C CA . ARG A 1 98 ? 13.457 -8.412 -0.167 1.00 50.38 98 ARG A CA 1
ATOM 688 C C . ARG A 1 98 ? 12.755 -7.311 0.625 1.00 50.38 98 ARG A C 1
ATOM 690 O O . ARG A 1 98 ? 11.646 -6.904 0.290 1.00 50.38 98 ARG A O 1
ATOM 697 N N . LEU A 1 99 ? 13.415 -6.816 1.674 1.00 50.69 99 LEU A N 1
ATOM 698 C CA . LEU A 1 99 ? 13.040 -5.559 2.321 1.00 50.69 99 LEU A CA 1
ATOM 699 C C . LEU A 1 99 ? 13.364 -4.415 1.343 1.00 50.69 99 LEU A C 1
ATOM 701 O O . LEU A 1 99 ? 14.417 -3.799 1.441 1.00 50.69 99 LEU A O 1
ATOM 705 N N . ASP A 1 100 ? 12.465 -4.114 0.410 1.00 57.53 100 ASP A N 1
ATOM 706 C CA . ASP A 1 100 ? 12.304 -2.742 -0.105 1.00 57.53 100 ASP A CA 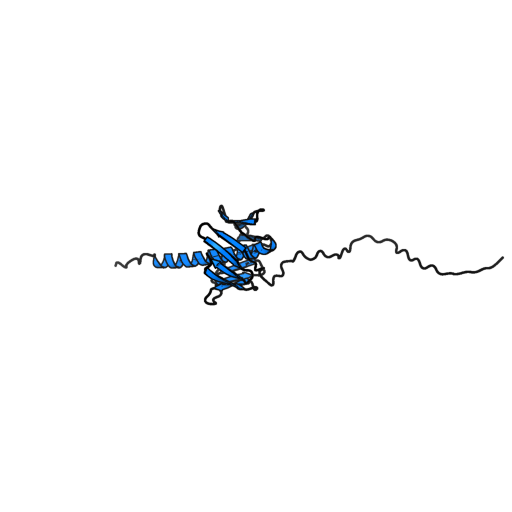1
ATOM 707 C C . ASP A 1 100 ? 11.254 -2.016 0.784 1.00 57.53 100 ASP A C 1
ATOM 709 O O . ASP A 1 100 ? 10.392 -1.272 0.325 1.00 57.53 100 ASP A O 1
ATOM 713 N N . ALA A 1 101 ? 11.288 -2.337 2.087 1.00 60.88 101 ALA A N 1
ATOM 714 C CA . ALA A 1 101 ? 10.173 -2.332 3.025 1.00 60.88 101 ALA A CA 1
ATOM 715 C C . ALA A 1 101 ? 9.856 -0.955 3.574 1.00 60.88 101 ALA A C 1
ATOM 717 O O . ALA A 1 101 ? 10.212 -0.592 4.699 1.00 60.88 101 ALA A O 1
ATOM 718 N N . ALA A 1 102 ? 9.105 -0.226 2.767 1.00 74.81 102 ALA A N 1
ATOM 719 C CA . ALA A 1 102 ? 8.379 0.912 3.255 1.00 74.81 102 ALA A CA 1
ATOM 720 C C . ALA A 1 102 ? 7.629 0.551 4.549 1.00 74.81 102 ALA A C 1
ATOM 722 O O . ALA A 1 102 ? 6.958 -0.483 4.638 1.00 74.81 102 ALA A O 1
ATOM 723 N N . THR A 1 103 ? 7.772 1.391 5.562 1.00 83.25 103 THR A N 1
ATOM 724 C CA . THR A 1 103 ? 7.036 1.267 6.814 1.00 83.25 103 THR A CA 1
ATOM 725 C C . THR A 1 103 ? 5.895 2.264 6.795 1.00 83.25 103 THR A C 1
ATOM 727 O O . THR A 1 103 ? 6.109 3.449 6.547 1.00 83.25 103 THR A O 1
ATOM 730 N N . ILE A 1 104 ? 4.684 1.785 7.053 1.00 85.81 104 ILE A N 1
ATOM 731 C CA . ILE A 1 104 ? 3.534 2.636 7.322 1.00 85.81 104 ILE A CA 1
ATOM 732 C C . ILE A 1 104 ? 3.493 2.877 8.825 1.00 85.81 104 ILE A C 1
ATOM 734 O O . ILE A 1 104 ? 3.242 1.951 9.600 1.00 85.81 104 ILE A O 1
ATOM 738 N N . ASP A 1 105 ? 3.757 4.109 9.238 1.00 81.31 105 ASP A N 1
ATOM 739 C CA . ASP A 1 105 ? 3.695 4.475 10.645 1.00 81.31 105 ASP A CA 1
ATOM 740 C C . ASP A 1 105 ? 2.244 4.543 11.164 1.00 81.31 105 ASP A C 1
ATOM 742 O O . ASP A 1 105 ? 1.260 4.417 10.427 1.00 81.31 105 ASP A O 1
ATOM 746 N N . ALA A 1 106 ? 2.094 4.755 12.472 1.00 71.81 106 ALA A N 1
ATOM 747 C CA . ALA A 1 106 ? 0.780 4.867 13.104 1.00 71.81 106 ALA A CA 1
ATOM 748 C C . ALA A 1 106 ? -0.027 6.096 12.639 1.00 71.81 106 ALA A C 1
ATOM 750 O O . ALA A 1 106 ? -1.231 6.149 12.878 1.00 71.81 106 ALA A O 1
ATOM 751 N N . THR A 1 107 ? 0.616 7.072 11.992 1.00 71.94 107 THR A N 1
ATOM 752 C CA . THR A 1 107 ? -0.027 8.290 11.484 1.00 71.94 107 THR A CA 1
ATOM 753 C C . THR A 1 107 ? -0.593 8.113 10.077 1.00 71.94 107 THR A C 1
ATOM 755 O O . THR A 1 107 ? -1.318 8.982 9.603 1.00 71.94 107 THR A O 1
ATOM 758 N N . GLY A 1 108 ? -0.309 6.981 9.420 1.00 76.69 108 GLY A N 1
ATOM 759 C CA . GLY A 1 108 ? -0.685 6.772 8.027 1.00 76.69 108 GLY A CA 1
ATOM 760 C C . GLY A 1 108 ? 0.263 7.488 7.071 1.00 76.69 108 GLY A C 1
ATOM 761 O O . GLY A 1 108 ? -0.182 8.011 6.053 1.00 76.69 108 GLY A O 1
ATOM 762 N N . THR A 1 109 ? 1.556 7.506 7.400 1.00 84.81 109 THR A N 1
ATOM 763 C CA . THR A 1 109 ? 2.634 7.942 6.510 1.00 84.81 109 THR A CA 1
ATOM 764 C C . THR A 1 109 ? 3.465 6.734 6.098 1.00 84.81 109 THR A C 1
ATOM 766 O O . THR A 1 109 ? 3.869 5.931 6.937 1.00 84.81 109 THR A O 1
ATOM 769 N N . MET A 1 110 ? 3.725 6.600 4.801 1.00 86.50 110 MET A N 1
ATOM 770 C CA . MET A 1 110 ? 4.576 5.565 4.228 1.00 86.50 110 MET A CA 1
ATOM 771 C C . MET A 1 110 ? 5.993 6.107 4.053 1.00 86.50 110 MET A C 1
ATOM 773 O O . MET A 1 110 ? 6.226 7.075 3.330 1.00 86.50 110 MET A O 1
ATOM 777 N N . LEU A 1 111 ? 6.946 5.458 4.705 1.00 85.25 111 LEU A N 1
ATOM 778 C CA . LEU A 1 111 ? 8.337 5.882 4.813 1.00 85.25 111 LEU A CA 1
ATOM 779 C C . LEU A 1 111 ? 9.235 4.810 4.196 1.00 85.25 111 LEU A C 1
ATOM 781 O O . LEU A 1 111 ? 9.072 3.645 4.540 1.00 85.25 111 LEU A O 1
ATOM 785 N N . ALA A 1 112 ? 10.184 5.169 3.330 1.00 80.38 112 ALA A N 1
ATOM 786 C CA . ALA A 1 112 ? 11.216 4.227 2.871 1.00 80.38 112 ALA A CA 1
ATOM 787 C C . ALA A 1 112 ? 12.184 3.900 4.014 1.00 80.38 112 ALA A C 1
ATOM 789 O O . ALA A 1 112 ? 12.598 2.760 4.208 1.00 80.38 112 ALA A O 1
ATOM 790 N N . ASP A 1 113 ? 12.495 4.931 4.792 1.00 77.19 113 ASP A N 1
ATOM 791 C CA . ASP A 1 113 ? 13.301 4.916 5.999 1.00 77.19 113 ASP A CA 1
ATOM 792 C C . ASP A 1 113 ? 12.839 6.082 6.900 1.00 77.19 113 ASP A C 1
ATOM 794 O O . ASP A 1 113 ? 12.085 6.944 6.439 1.00 77.19 113 ASP A O 1
ATOM 798 N N . PRO A 1 114 ? 13.268 6.161 8.175 1.00 74.25 114 PRO A N 1
ATOM 799 C CA . PRO A 1 114 ? 12.821 7.210 9.098 1.00 74.25 114 PRO A CA 1
ATOM 800 C C . PRO A 1 114 ? 13.058 8.656 8.628 1.00 74.25 114 PRO A C 1
ATOM 802 O O . PRO A 1 114 ? 12.492 9.576 9.213 1.00 74.25 114 PRO A O 1
ATOM 805 N N . SER A 1 115 ? 13.902 8.877 7.615 1.00 77.31 115 SER A N 1
ATOM 806 C CA . SER A 1 115 ? 14.217 10.192 7.052 1.00 77.31 115 SER A CA 1
ATOM 807 C C . SER A 1 115 ? 13.608 10.447 5.669 1.00 77.31 115 SER A C 1
ATOM 809 O O . SER A 1 115 ? 13.635 11.587 5.203 1.00 77.31 115 SER A O 1
ATOM 811 N N . HIS A 1 116 ? 13.032 9.431 5.020 1.00 82.38 116 HIS A N 1
ATOM 812 C CA . HIS A 1 116 ? 12.531 9.534 3.654 1.00 82.38 116 HIS A CA 1
ATOM 813 C C . HIS A 1 116 ? 11.067 9.103 3.547 1.00 82.38 116 HIS A C 1
ATOM 815 O O . HIS A 1 116 ? 10.721 7.931 3.700 1.00 82.38 116 HIS A O 1
ATOM 821 N N . THR A 1 117 ? 10.194 10.067 3.252 1.00 86.94 117 THR A N 1
ATOM 822 C CA . THR A 1 117 ? 8.760 9.827 3.042 1.00 86.94 117 THR A CA 1
ATOM 823 C C . THR A 1 117 ? 8.487 9.445 1.595 1.00 86.94 117 THR A C 1
ATOM 825 O O . THR A 1 117 ? 8.844 10.181 0.683 1.00 86.94 117 THR A O 1
ATOM 828 N N . ILE A 1 118 ? 7.837 8.299 1.398 1.00 86.12 118 ILE A N 1
ATOM 829 C CA . ILE A 1 118 ? 7.365 7.835 0.089 1.00 86.12 118 ILE A CA 1
ATOM 830 C C . ILE A 1 118 ? 6.006 8.454 -0.205 1.00 86.12 118 ILE A C 1
ATOM 832 O O . ILE A 1 118 ? 5.801 9.004 -1.285 1.00 86.12 118 ILE A O 1
ATOM 836 N N . ALA A 1 119 ? 5.076 8.335 0.747 1.00 88.62 119 ALA A N 1
ATOM 837 C CA . ALA A 1 119 ? 3.720 8.811 0.561 1.00 88.62 119 ALA A CA 1
ATOM 838 C C . ALA A 1 119 ? 3.033 9.200 1.876 1.00 88.62 119 ALA A C 1
ATOM 840 O O . ALA A 1 119 ? 3.296 8.613 2.924 1.00 88.62 119 ALA A O 1
ATOM 841 N N . SER A 1 120 ? 2.129 10.169 1.817 1.00 89.50 120 SER A N 1
ATOM 842 C CA . SER A 1 120 ? 1.328 10.646 2.951 1.00 89.50 120 SER A CA 1
ATOM 843 C C . SER A 1 120 ? -0.028 11.163 2.472 1.00 89.50 120 SER A C 1
ATOM 845 O O . SER A 1 120 ? -0.229 11.337 1.275 1.00 89.50 120 SER A O 1
ATOM 847 N N . PHE A 1 121 ? -0.972 11.410 3.379 1.00 90.12 121 PHE A N 1
ATOM 848 C CA . PHE A 1 121 ? -2.249 12.039 3.024 1.00 90.12 121 PHE A CA 1
ATOM 849 C C . PHE A 1 121 ? -2.250 13.531 3.349 1.00 90.12 121 PHE A C 1
ATOM 851 O O . PHE A 1 121 ? -1.735 13.949 4.387 1.00 90.12 121 PHE A O 1
ATOM 858 N N . ASP A 1 122 ? -2.864 14.333 2.480 1.00 90.38 122 ASP A N 1
ATOM 859 C CA . ASP A 1 122 ? -3.186 15.725 2.783 1.00 90.38 122 ASP A CA 1
ATOM 860 C C . ASP A 1 122 ? -4.457 15.830 3.667 1.00 90.38 122 ASP A C 1
ATOM 862 O O . ASP A 1 122 ? -5.191 14.848 3.842 1.00 90.38 122 ASP A O 1
ATOM 866 N N . PRO A 1 123 ? -4.758 17.009 4.247 1.00 87.00 123 PRO A N 1
ATOM 867 C CA . PRO A 1 123 ? -5.978 17.218 5.037 1.00 87.00 123 PRO A CA 1
ATOM 868 C C . PRO A 1 123 ? -7.294 16.991 4.276 1.00 87.00 123 PRO A C 1
ATOM 870 O O . PRO A 1 123 ? -8.343 16.826 4.898 1.00 87.00 123 PRO A O 1
ATOM 873 N N . GLN A 1 124 ? -7.259 17.021 2.946 1.00 88.25 124 GLN A N 1
ATOM 874 C CA . GLN A 1 124 ? -8.389 16.795 2.054 1.00 88.25 124 GLN A CA 1
ATOM 875 C C . GLN A 1 124 ? -8.584 15.301 1.738 1.00 88.25 124 GLN A C 1
ATOM 877 O O . GLN A 1 124 ? -9.617 14.934 1.178 1.00 88.25 124 GLN A O 1
ATOM 882 N N . GLY A 1 125 ? -7.640 14.443 2.135 1.00 87.69 125 GLY A N 1
ATOM 883 C CA . GLY A 1 125 ? -7.660 13.003 1.904 1.00 87.69 125 GLY A CA 1
ATOM 884 C C . GLY A 1 125 ? -7.022 12.556 0.591 1.00 87.69 125 GLY A C 1
ATOM 885 O O . GLY A 1 125 ? -7.161 11.390 0.228 1.00 87.69 125 GLY A O 1
ATOM 886 N N . ASN A 1 126 ? -6.325 13.439 -0.125 1.00 91.38 126 ASN A N 1
ATOM 887 C CA . ASN A 1 126 ? -5.545 13.062 -1.300 1.00 91.38 126 ASN A CA 1
ATOM 888 C C . ASN A 1 126 ? -4.213 12.445 -0.879 1.00 91.38 126 ASN A C 1
ATOM 890 O O . ASN A 1 126 ? -3.635 12.813 0.144 1.00 91.38 126 ASN A O 1
ATOM 894 N N . LEU A 1 127 ? -3.704 11.530 -1.697 1.00 90.94 127 LEU A N 1
ATOM 895 C CA . LEU A 1 127 ? -2.430 10.865 -1.466 1.00 90.94 127 LEU A CA 1
ATOM 896 C C . LEU A 1 127 ? -1.299 11.662 -2.127 1.00 90.94 127 LEU A C 1
ATOM 898 O O . LEU A 1 127 ? -1.261 11.817 -3.344 1.00 90.94 127 LEU A O 1
ATOM 902 N N . LEU A 1 128 ? -0.369 12.157 -1.325 1.00 91.06 128 LEU A N 1
ATOM 903 C CA . LEU A 1 128 ? 0.857 12.826 -1.740 1.00 91.06 128 LEU A CA 1
ATOM 904 C C . LEU A 1 128 ? 1.956 11.776 -1.912 1.00 91.06 128 LEU A C 1
ATOM 906 O O . LEU A 1 128 ? 2.235 11.032 -0.979 1.00 91.06 128 LEU A O 1
ATOM 910 N N . VAL A 1 129 ? 2.584 11.715 -3.083 1.00 88.12 129 VAL A N 1
ATOM 911 C CA . VAL A 1 129 ? 3.692 10.809 -3.412 1.00 88.12 129 VAL A CA 1
ATOM 912 C C . VAL A 1 129 ? 4.810 11.640 -4.035 1.00 88.12 129 VAL A C 1
ATOM 914 O O . VAL A 1 129 ? 4.771 11.960 -5.226 1.00 88.12 129 VAL A O 1
ATOM 917 N N . GLY A 1 130 ? 5.793 12.041 -3.229 1.00 85.69 130 GLY A N 1
ATOM 918 C CA . GLY A 1 130 ? 6.763 13.062 -3.638 1.00 85.69 130 GLY A CA 1
ATOM 919 C C . GLY A 1 130 ? 6.054 14.359 -4.051 1.00 85.69 130 GLY A C 1
ATOM 920 O O . GLY A 1 130 ? 5.304 14.926 -3.262 1.00 85.69 130 GLY A O 1
ATOM 921 N N . ASP A 1 131 ? 6.249 14.790 -5.300 1.00 85.25 131 ASP A N 1
ATOM 922 C CA . ASP A 1 131 ? 5.611 15.989 -5.873 1.00 85.25 131 ASP A CA 1
ATOM 923 C C . ASP A 1 131 ? 4.263 15.707 -6.570 1.00 85.25 131 ASP A C 1
ATOM 925 O O . ASP A 1 131 ? 3.653 16.606 -7.152 1.00 85.25 131 ASP A O 1
ATOM 929 N N . VAL A 1 132 ? 3.797 14.454 -6.560 1.00 88.56 132 VAL A N 1
ATOM 930 C CA . VAL A 1 132 ? 2.551 14.042 -7.217 1.00 88.56 132 VAL A CA 1
ATOM 931 C C . VAL A 1 132 ? 1.429 13.939 -6.190 1.00 88.56 132 VAL A C 1
ATOM 933 O O . VAL A 1 132 ? 1.572 13.278 -5.167 1.00 88.56 132 VAL A O 1
ATOM 936 N N . THR A 1 133 ? 0.277 14.535 -6.490 1.00 91.31 133 THR A N 1
ATOM 937 C CA . THR A 1 133 ? -0.953 14.368 -5.705 1.00 91.31 133 THR A CA 1
ATOM 938 C C . THR A 1 133 ? -1.925 13.468 -6.459 1.00 91.31 133 THR A C 1
ATOM 940 O O . THR A 1 133 ? -2.256 13.734 -7.614 1.00 91.31 133 THR A O 1
ATOM 943 N N . LEU A 1 134 ? -2.388 12.409 -5.805 1.00 91.44 134 LEU A N 1
ATOM 944 C CA . LEU A 1 134 ? -3.353 11.449 -6.326 1.00 91.44 134 LEU A CA 1
ATOM 945 C C . LEU A 1 134 ? -4.689 11.622 -5.600 1.00 91.44 134 LEU A C 1
ATOM 947 O O . LEU A 1 134 ? -4.738 11.666 -4.370 1.00 91.44 134 LEU A O 1
ATOM 951 N N . GLU A 1 135 ? -5.781 11.692 -6.359 1.00 92.38 135 GLU A N 1
ATOM 952 C CA . GLU A 1 135 ? -7.129 11.734 -5.788 1.00 92.38 135 GLU A CA 1
ATOM 953 C C . GLU A 1 135 ? -7.474 10.360 -5.207 1.00 92.38 135 GLU A C 1
ATOM 955 O O . GLU 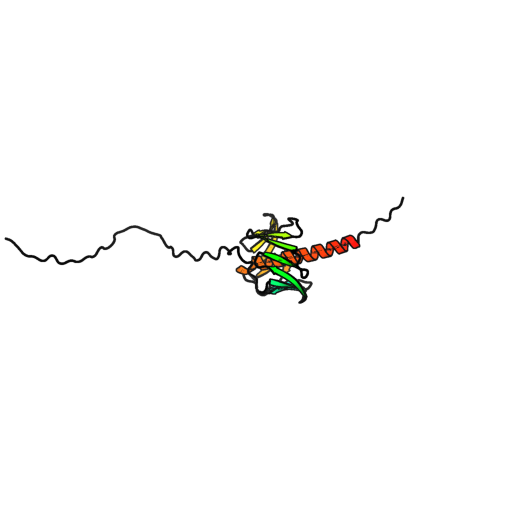A 1 135 ? -7.358 9.335 -5.888 1.00 92.38 135 GLU A O 1
ATOM 960 N N . VAL A 1 136 ? -7.944 10.344 -3.959 1.00 91.94 136 VAL A N 1
ATOM 961 C CA . VAL A 1 136 ? -8.443 9.130 -3.311 1.00 91.94 136 VAL A CA 1
ATOM 962 C C . VAL A 1 136 ? -9.915 9.302 -2.970 1.00 91.94 136 VAL A C 1
ATOM 964 O O . VAL A 1 136 ? -10.294 10.105 -2.119 1.00 91.94 136 VAL A O 1
ATOM 967 N N . ARG A 1 137 ? -10.773 8.508 -3.611 1.00 91.50 137 ARG A N 1
ATOM 968 C CA . ARG A 1 137 ? -12.198 8.438 -3.269 1.00 91.50 137 ARG A CA 1
ATOM 969 C C . ARG A 1 137 ? -12.436 7.393 -2.194 1.00 91.50 137 ARG A C 1
ATOM 971 O O . ARG A 1 137 ? -11.908 6.289 -2.271 1.00 91.50 137 ARG A O 1
ATOM 978 N N . GLY A 1 138 ? -13.272 7.736 -1.215 1.00 84.62 138 GLY A N 1
ATOM 979 C CA . GLY A 1 138 ? -13.589 6.855 -0.086 1.00 84.62 138 GLY A CA 1
ATOM 980 C C . GLY A 1 138 ? -12.545 6.869 1.037 1.00 84.62 138 GLY A C 1
ATOM 981 O O . GLY A 1 138 ? -12.621 6.019 1.934 1.00 84.62 138 GLY A O 1
ATOM 982 N N . TYR A 1 139 ? -11.604 7.825 1.004 1.00 84.56 139 TYR A N 1
ATOM 983 C CA . TYR A 1 139 ? -10.621 8.029 2.066 1.00 84.56 139 TYR A CA 1
ATOM 984 C C . TYR A 1 139 ? -11.305 8.247 3.418 1.00 84.56 139 TYR A C 1
ATOM 986 O O . TYR A 1 139 ? -12.266 9.008 3.541 1.00 84.56 139 TYR A O 1
ATOM 994 N N . ALA A 1 140 ? -10.770 7.577 4.433 1.00 82.19 140 ALA A N 1
ATOM 995 C CA . ALA A 1 140 ? -11.053 7.851 5.829 1.00 82.19 140 ALA A CA 1
ATOM 996 C C . ALA A 1 140 ? -9.756 7.649 6.633 1.00 82.19 140 ALA A C 1
ATOM 998 O O . ALA A 1 140 ? -8.968 6.769 6.263 1.00 82.19 140 ALA A O 1
ATOM 999 N N . PRO A 1 141 ? -9.509 8.419 7.708 1.00 77.50 141 PRO A N 1
ATOM 1000 C CA . PRO A 1 141 ? -8.264 8.342 8.476 1.00 77.50 141 PRO A CA 1
ATOM 1001 C C . PRO A 1 141 ? -7.938 6.926 8.971 1.00 77.50 141 PRO A C 1
ATOM 1003 O O . PRO A 1 141 ? -6.799 6.475 8.885 1.00 77.50 141 PRO A O 1
ATOM 1006 N N . GLU A 1 142 ? -8.950 6.175 9.403 1.00 78.81 142 GLU A N 1
ATOM 1007 C CA . GLU A 1 142 ? -8.815 4.789 9.857 1.00 78.81 142 GLU A CA 1
ATOM 1008 C C . GLU A 1 142 ? -8.412 3.806 8.742 1.00 78.81 142 GLU A C 1
ATOM 1010 O O . GLU A 1 142 ? -7.917 2.716 9.022 1.00 78.81 142 GLU A O 1
ATOM 1015 N N . LYS A 1 143 ? -8.578 4.198 7.472 1.00 78.75 143 LYS A N 1
ATOM 1016 C CA . LYS A 1 143 ? -8.247 3.400 6.279 1.00 78.75 143 LYS A CA 1
ATOM 1017 C C . LYS A 1 143 ? -6.899 3.766 5.665 1.00 78.75 143 LYS A C 1
ATOM 1019 O O . LYS A 1 143 ? -6.462 3.084 4.739 1.00 78.75 143 LYS A O 1
ATOM 1024 N N . GLY A 1 144 ? -6.230 4.816 6.152 1.00 83.12 144 GLY A N 1
ATOM 1025 C CA . GLY A 1 144 ? -4.988 5.317 5.555 1.00 83.12 144 GLY A CA 1
ATOM 1026 C C . GLY A 1 144 ? -3.924 4.226 5.396 1.00 83.12 144 GLY A C 1
ATOM 1027 O O . GLY A 1 144 ? -3.289 4.128 4.348 1.00 83.12 144 GLY A O 1
ATOM 1028 N N . ARG A 1 145 ? -3.811 3.322 6.380 1.00 82.00 145 ARG A N 1
ATOM 1029 C CA . ARG A 1 145 ? -2.887 2.175 6.322 1.00 82.00 145 ARG A CA 1
ATOM 1030 C C . ARG A 1 145 ? -3.204 1.215 5.173 1.00 82.00 145 ARG A C 1
ATOM 1032 O O . ARG A 1 145 ? -2.291 0.815 4.457 1.00 82.00 145 ARG A O 1
ATOM 1039 N N . SER A 1 146 ? -4.475 0.875 4.966 1.00 82.44 146 SER A N 1
ATOM 1040 C CA . SER A 1 146 ? -4.901 -0.008 3.872 1.00 82.44 146 SER A CA 1
ATOM 1041 C C . SER A 1 146 ? -4.673 0.622 2.504 1.00 82.44 146 SER A C 1
ATOM 1043 O O . SER A 1 146 ? -4.220 -0.054 1.585 1.00 82.44 146 SER A O 1
ATOM 1045 N N . ILE A 1 147 ? -4.942 1.922 2.376 1.00 87.69 147 ILE A N 1
ATOM 1046 C CA . ILE A 1 147 ? -4.765 2.660 1.121 1.00 87.69 147 ILE A CA 1
ATOM 1047 C C . ILE A 1 147 ? -3.279 2.742 0.754 1.00 87.69 147 ILE A C 1
ATOM 1049 O O . ILE A 1 147 ? -2.911 2.437 -0.380 1.00 87.69 147 ILE A O 1
ATOM 1053 N N . LEU A 1 148 ? -2.412 3.074 1.715 1.00 88.19 148 LEU A N 1
ATOM 1054 C CA . LEU A 1 148 ? -0.962 3.085 1.505 1.00 88.19 148 LEU A CA 1
ATOM 1055 C C . LEU A 1 148 ? -0.412 1.704 1.179 1.00 88.19 148 LEU A C 1
ATOM 1057 O O . LEU A 1 148 ? 0.423 1.568 0.289 1.00 88.19 148 LEU A O 1
ATOM 1061 N N . PHE A 1 149 ? -0.896 0.671 1.865 1.00 86.12 149 PHE A N 1
ATOM 1062 C CA . PHE A 1 149 ? -0.474 -0.689 1.573 1.00 86.12 149 PHE A CA 1
ATOM 1063 C C . PHE A 1 149 ? -0.894 -1.122 0.165 1.00 86.12 149 PHE A C 1
ATOM 1065 O O . PHE A 1 149 ? -0.088 -1.697 -0.566 1.00 86.12 149 PHE A O 1
ATOM 1072 N N . ALA A 1 150 ? -2.112 -0.782 -0.260 1.00 86.06 150 ALA A N 1
ATOM 1073 C CA . ALA A 1 150 ? -2.567 -1.060 -1.615 1.00 86.06 150 ALA A CA 1
ATOM 1074 C C . ALA A 1 150 ? -1.746 -0.318 -2.675 1.00 86.06 150 ALA A C 1
ATOM 1076 O O . ALA A 1 150 ? -1.339 -0.919 -3.669 1.00 86.06 150 ALA A O 1
ATOM 1077 N N . PHE A 1 151 ? -1.435 0.957 -2.434 1.00 86.88 151 PHE A N 1
ATOM 1078 C CA . PHE A 1 151 ? -0.542 1.739 -3.287 1.00 86.88 151 PHE A CA 1
ATOM 1079 C C . PHE A 1 151 ? 0.864 1.119 -3.376 1.00 86.88 151 PHE A C 1
ATOM 1081 O O . PHE A 1 151 ? 1.434 0.998 -4.465 1.00 86.88 151 PHE A O 1
ATOM 1088 N N . ALA A 1 152 ? 1.409 0.660 -2.248 1.00 84.50 152 ALA A N 1
ATOM 1089 C CA . ALA A 1 152 ? 2.702 -0.013 -2.194 1.00 84.50 152 ALA A CA 1
ATOM 1090 C C . ALA A 1 152 ? 2.710 -1.305 -3.026 1.00 84.50 152 ALA A C 1
ATOM 1092 O O . ALA A 1 152 ? 3.616 -1.518 -3.827 1.00 84.50 152 ALA A O 1
ATOM 1093 N N . MET A 1 153 ? 1.681 -2.147 -2.888 1.00 83.88 153 MET A N 1
ATOM 1094 C CA . MET A 1 153 ? 1.573 -3.386 -3.667 1.00 83.88 153 MET A CA 1
ATOM 1095 C C . MET A 1 153 ? 1.404 -3.115 -5.158 1.00 83.88 153 MET A C 1
ATOM 1097 O O . MET A 1 153 ? 2.081 -3.735 -5.974 1.00 83.88 153 MET A O 1
ATOM 1101 N N . TYR A 1 154 ? 0.557 -2.154 -5.520 1.00 81.75 154 TYR A N 1
ATOM 1102 C CA . TYR A 1 154 ? 0.356 -1.765 -6.910 1.00 81.75 154 TYR A CA 1
ATOM 1103 C C . TYR A 1 154 ? 1.643 -1.239 -7.566 1.00 81.75 154 TYR A C 1
ATOM 1105 O O . TYR A 1 154 ? 2.022 -1.690 -8.648 1.00 81.75 154 TYR A O 1
ATOM 1113 N N . SER A 1 155 ? 2.365 -0.339 -6.893 1.00 77.31 155 SER A N 1
ATOM 1114 C CA . SER A 1 155 ? 3.636 0.183 -7.413 1.00 77.31 155 SER A CA 1
ATOM 1115 C C . SER A 1 155 ? 4.703 -0.912 -7.546 1.00 77.31 155 SER A C 1
ATOM 1117 O O . SER A 1 155 ? 5.417 -0.955 -8.550 1.00 77.31 155 SER A O 1
ATOM 1119 N N . ALA A 1 156 ? 4.765 -1.851 -6.598 1.00 75.12 156 ALA A N 1
ATOM 1120 C CA . ALA A 1 156 ? 5.681 -2.986 -6.658 1.00 75.12 156 ALA A CA 1
ATOM 1121 C C . ALA A 1 156 ? 5.356 -3.955 -7.813 1.00 75.12 156 ALA A C 1
ATOM 1123 O O . ALA A 1 156 ? 6.266 -4.423 -8.499 1.00 75.12 156 ALA A O 1
ATOM 1124 N N . LEU A 1 157 ? 4.072 -4.209 -8.085 1.00 73.50 157 LEU A N 1
ATOM 1125 C CA . LEU A 1 157 ? 3.630 -5.029 -9.218 1.00 73.50 157 LEU A CA 1
ATOM 1126 C C . LEU A 1 157 ? 4.072 -4.440 -10.562 1.00 73.50 157 LEU A C 1
ATOM 1128 O O . LEU A 1 157 ? 4.641 -5.154 -11.392 1.00 73.50 157 LEU A O 1
ATOM 1132 N N . ILE A 1 158 ? 3.874 -3.134 -10.762 1.00 71.75 158 ILE A N 1
ATOM 1133 C CA . ILE A 1 158 ? 4.315 -2.451 -11.986 1.00 71.75 158 ILE A CA 1
ATOM 1134 C C . ILE A 1 158 ? 5.841 -2.494 -12.105 1.00 71.75 158 ILE A C 1
ATOM 1136 O O . ILE A 1 158 ? 6.365 -2.768 -13.186 1.00 71.75 158 ILE A O 1
ATOM 1140 N N . ALA A 1 159 ? 6.568 -2.275 -11.007 1.00 70.50 159 ALA A N 1
ATOM 1141 C CA . ALA A 1 159 ? 8.027 -2.319 -11.012 1.00 70.50 159 ALA A CA 1
ATOM 1142 C C . ALA A 1 159 ? 8.568 -3.697 -11.437 1.00 70.50 159 ALA A C 1
ATOM 1144 O O . ALA A 1 159 ? 9.538 -3.773 -12.195 1.00 70.50 159 ALA A O 1
ATOM 1145 N N . VAL A 1 160 ? 7.932 -4.791 -11.003 1.00 65.62 160 VAL A N 1
ATOM 1146 C CA . VAL A 1 160 ? 8.287 -6.150 -11.448 1.00 65.62 160 VAL A CA 1
ATOM 1147 C C . VAL A 1 160 ? 7.985 -6.349 -12.930 1.00 65.62 160 VAL A C 1
ATOM 1149 O O . VAL A 1 160 ? 8.843 -6.847 -13.661 1.00 65.62 160 VAL A O 1
ATOM 1152 N N . ALA A 1 161 ? 6.812 -5.919 -13.398 1.00 65.75 161 ALA A N 1
ATOM 1153 C CA . ALA A 1 161 ? 6.450 -6.019 -14.810 1.00 65.75 161 ALA A CA 1
ATOM 1154 C C . ALA A 1 161 ? 7.443 -5.265 -15.718 1.00 65.75 161 ALA A C 1
ATOM 1156 O O . ALA A 1 161 ? 7.844 -5.778 -16.763 1.00 65.75 161 ALA A O 1
ATOM 1157 N N . GLN A 1 162 ? 7.905 -4.084 -15.293 1.00 66.06 162 GLN A N 1
ATOM 1158 C CA . GLN A 1 162 ? 8.894 -3.288 -16.026 1.00 66.06 162 GLN A CA 1
ATOM 1159 C C . GLN A 1 162 ? 10.275 -3.952 -16.087 1.00 66.06 162 GLN A C 1
ATOM 1161 O O . GLN A 1 162 ? 10.920 -3.911 -17.134 1.00 66.06 162 GLN A O 1
ATOM 1166 N N . ARG A 1 163 ? 10.732 -4.597 -15.005 1.00 64.44 163 ARG A N 1
ATOM 1167 C CA . ARG A 1 163 ? 12.025 -5.308 -14.996 1.00 64.44 163 ARG A CA 1
ATOM 1168 C C . ARG A 1 163 ? 12.044 -6.471 -15.986 1.00 64.44 163 ARG A C 1
ATOM 1170 O O . ARG A 1 163 ? 13.003 -6.592 -16.741 1.00 64.44 163 ARG A O 1
ATOM 1177 N N . MET A 1 164 ? 10.957 -7.240 -16.070 1.00 62.38 164 MET A N 1
ATOM 1178 C CA . MET A 1 164 ? 10.857 -8.333 -17.046 1.00 62.38 164 MET A CA 1
ATOM 1179 C C . MET A 1 164 ? 10.895 -7.833 -18.498 1.00 62.38 164 MET A C 1
ATOM 1181 O O . MET A 1 164 ? 11.459 -8.496 -19.368 1.00 62.38 164 MET A O 1
ATOM 1185 N N . GLN A 1 165 ? 10.345 -6.646 -18.770 1.00 62.47 165 GLN A N 1
ATOM 1186 C CA . GLN A 1 165 ? 10.460 -6.021 -20.091 1.00 62.47 165 GLN A CA 1
ATOM 1187 C C . GLN A 1 165 ? 11.883 -5.519 -20.378 1.00 62.47 165 GLN A C 1
ATOM 1189 O O . GLN A 1 165 ? 12.364 -5.675 -21.499 1.00 62.47 165 GLN A O 1
ATOM 1194 N N . GLN A 1 166 ? 12.580 -4.966 -19.379 1.00 60.56 166 GLN A N 1
ATOM 1195 C CA . GLN A 1 166 ? 13.972 -4.526 -19.529 1.00 60.56 166 GLN A CA 1
ATOM 1196 C C . GLN A 1 166 ? 14.941 -5.696 -19.746 1.00 60.56 166 GLN A C 1
ATOM 1198 O O . GLN A 1 166 ? 15.839 -5.586 -20.577 1.00 60.56 166 GLN A O 1
ATOM 1203 N N . GLU A 1 167 ? 14.747 -6.836 -19.078 1.00 58.06 167 GLU A N 1
ATOM 1204 C CA . GLU A 1 167 ? 15.570 -8.039 -19.290 1.00 58.06 167 GLU A CA 1
ATOM 1205 C C . GLU A 1 167 ? 15.360 -8.660 -20.680 1.00 58.06 167 GLU A C 1
ATOM 1207 O O . GLU A 1 167 ? 16.309 -9.177 -21.269 1.00 58.06 167 GLU A O 1
ATOM 1212 N N . GLN A 1 168 ? 14.161 -8.545 -21.264 1.00 55.19 168 GLN A N 1
ATOM 1213 C CA . GLN A 1 168 ? 13.923 -8.908 -22.670 1.00 55.19 168 GLN A CA 1
ATOM 1214 C C . GLN A 1 168 ? 14.484 -7.890 -23.675 1.00 55.19 168 GLN A C 1
ATOM 1216 O O . GLN A 1 168 ? 14.666 -8.228 -24.844 1.00 55.19 168 GLN A O 1
ATOM 1221 N N . GLN A 1 169 ? 14.766 -6.660 -23.241 1.00 50.75 169 GLN A N 1
ATOM 1222 C CA . GLN A 1 169 ? 15.336 -5.591 -24.067 1.00 50.75 169 GLN A CA 1
ATOM 1223 C C . GLN A 1 169 ? 16.845 -5.413 -23.894 1.00 50.75 169 GLN A C 1
ATOM 1225 O O . GLN A 1 169 ? 17.433 -4.586 -24.596 1.00 50.75 169 GLN A O 1
ATOM 1230 N N . ALA A 1 170 ? 17.496 -6.183 -23.018 1.00 52.91 170 ALA A N 1
ATOM 1231 C CA . ALA A 1 170 ? 18.948 -6.232 -23.001 1.00 52.91 170 ALA A CA 1
ATOM 1232 C C . ALA A 1 170 ? 19.419 -6.699 -24.390 1.00 52.91 170 ALA A C 1
ATOM 1234 O O . ALA A 1 170 ? 19.050 -7.801 -24.815 1.00 52.91 170 ALA A O 1
ATOM 1235 N N . PRO A 1 171 ? 20.203 -5.893 -25.137 1.00 51.94 171 PRO A N 1
ATOM 1236 C CA . PRO A 1 171 ? 20.806 -6.388 -26.355 1.00 51.94 171 PRO A CA 1
ATOM 1237 C C . PRO A 1 171 ? 21.645 -7.590 -25.944 1.00 51.94 171 PRO A C 1
ATOM 1239 O O . PRO A 1 171 ? 22.548 -7.462 -25.118 1.00 51.94 171 PRO A O 1
ATOM 1242 N N . GLN A 1 172 ? 21.311 -8.756 -26.498 1.00 51.25 172 GLN A N 1
ATOM 1243 C CA . GLN A 1 172 ? 22.219 -9.890 -26.569 1.00 51.25 172 GLN A CA 1
ATOM 1244 C C . GLN A 1 172 ? 23.521 -9.303 -27.116 1.00 51.25 172 GLN A C 1
ATOM 1246 O O . GLN A 1 172 ? 23.603 -8.990 -28.307 1.00 51.25 172 GLN A O 1
ATOM 1251 N N . THR A 1 173 ? 24.492 -9.022 -26.244 1.00 56.16 173 THR A N 1
ATOM 1252 C CA . THR A 1 173 ? 25.829 -8.615 -26.650 1.00 56.16 173 THR A CA 1
ATOM 1253 C C . THR A 1 173 ? 26.402 -9.838 -27.328 1.00 56.16 173 THR A C 1
ATOM 1255 O O . THR A 1 173 ? 26.921 -10.762 -26.708 1.00 56.16 173 THR A O 1
ATOM 1258 N N . ASN A 1 174 ? 26.143 -9.869 -28.630 1.00 52.12 174 ASN A N 1
ATOM 1259 C CA . ASN A 1 174 ? 26.549 -10.888 -29.557 1.00 52.12 174 ASN A CA 1
ATOM 1260 C C . ASN A 1 174 ? 28.045 -11.098 -29.351 1.00 52.12 174 ASN A C 1
ATOM 1262 O O . ASN A 1 174 ? 28.832 -10.157 -29.480 1.00 52.12 174 ASN A O 1
ATOM 1266 N N . GLY A 1 175 ? 28.406 -12.317 -28.965 1.00 59.69 175 GLY A N 1
ATOM 1267 C CA . GLY A 1 175 ? 29.792 -12.716 -28.861 1.00 59.69 175 GLY A CA 1
ATOM 1268 C C . GLY A 1 175 ? 30.489 -12.490 -30.197 1.00 59.69 175 GLY A C 1
ATOM 1269 O O . GLY A 1 175 ? 30.098 -13.053 -31.213 1.00 59.69 175 GLY A O 1
ATOM 1270 N N . LEU A 1 176 ? 31.537 -11.683 -30.164 1.00 54.19 176 LEU A N 1
ATOM 1271 C CA . LEU A 1 176 ? 32.626 -11.642 -31.133 1.00 54.19 176 LEU A CA 1
ATOM 1272 C C . LEU A 1 176 ? 33.872 -11.580 -30.236 1.00 54.19 176 LEU A C 1
ATOM 1274 O O . LEU A 1 176 ? 34.032 -10.611 -29.497 1.00 54.19 176 LEU A O 1
ATOM 1278 N N . HIS A 1 177 ? 34.520 -12.715 -29.942 1.00 49.38 177 HIS A N 1
ATOM 1279 C CA . HIS A 1 177 ? 35.610 -13.292 -30.746 1.00 49.38 177 HIS A CA 1
ATOM 1280 C C . HIS A 1 177 ? 36.560 -12.232 -31.301 1.00 49.38 177 HIS A C 1
ATOM 1282 O O . HIS A 1 177 ? 36.125 -11.458 -32.181 1.00 49.38 177 HIS A O 1
#